Protein AF-A0A960Y752-F1 (afdb_monomer_lite)

Sequence (178 aa):
GNNVKHGDMEKALIDPSRELDVHMSRDGADFACQECHTTESHDIRGNAMFASPGGANHLECTSCHDADLHDRRVLNWHAGAVACQTCHIPLYARSAPTKMWWDWRTAGQDRTPGTDQYGMPDFDKKKGDFGWGKDVAPAYAWYDGRSGQYLLGDPVTPGQVNRLNWPQGDREDARAKI

Secondary structure (DSSP, 8-state):
-TTSS-TT--GGGGS--TTT-TTT-TTTT---HHHHS-EETTEE----TTT-TT-TT---GGGTS-TT--SSHHHHHHTTTS-HHHHH---B-SSS-EEEEEEGGGTT------B-TTS-BSEETTTEEEEEESSBPPPP--B-S-EEEPPTT----TTS---SEEE---TT-TT-B-

Structure (mmCIF, N/CA/C/O backbone):
data_AF-A0A960Y752-F1
#
_entry.id   AF-A0A960Y752-F1
#
loop_
_atom_site.group_PDB
_atom_site.id
_atom_site.type_symbol
_atom_site.label_atom_id
_atom_site.label_alt_id
_atom_site.label_comp_id
_atom_site.label_asym_id
_atom_site.label_entity_id
_atom_site.label_seq_id
_atom_site.pdbx_PDB_ins_code
_atom_site.Cartn_x
_atom_site.Cartn_y
_atom_site.Cartn_z
_atom_site.occupancy
_atom_site.B_iso_or_equiv
_atom_site.auth_seq_id
_atom_site.auth_comp_id
_atom_site.auth_asym_id
_atom_site.auth_atom_id
_atom_site.pdbx_PDB_model_num
ATOM 1 N N . GLY A 1 1 ? 1.073 1.431 15.761 1.00 63.25 1 GLY A N 1
ATOM 2 C CA . GLY A 1 1 ? 0.731 0.026 16.063 1.00 63.25 1 GLY A CA 1
ATOM 3 C C . GLY A 1 1 ? 1.021 -0.814 14.840 1.00 63.25 1 GLY A C 1
ATOM 4 O O . GLY A 1 1 ? 1.036 -0.241 13.757 1.00 63.25 1 GLY A O 1
ATOM 5 N N . ASN A 1 2 ? 1.272 -2.115 15.012 1.00 85.75 2 ASN A N 1
ATOM 6 C CA . ASN A 1 2 ? 1.478 -3.042 13.891 1.00 85.75 2 ASN A CA 1
ATOM 7 C C . ASN A 1 2 ? 0.301 -2.949 12.909 1.00 85.75 2 ASN A C 1
ATOM 9 O O . ASN A 1 2 ? -0.837 -3.002 13.364 1.00 85.75 2 ASN A O 1
ATOM 13 N N . ASN A 1 3 ? 0.579 -2.772 11.620 1.00 84.06 3 ASN A N 1
ATOM 14 C CA . ASN A 1 3 ? -0.415 -2.775 10.548 1.00 84.06 3 ASN A CA 1
ATOM 15 C C . ASN A 1 3 ? -1.569 -1.752 10.652 1.00 84.06 3 ASN A C 1
ATOM 17 O O . ASN A 1 3 ? -2.599 -1.896 10.007 1.00 84.06 3 ASN A O 1
ATOM 21 N N . VAL A 1 4 ? -1.431 -0.688 11.457 1.00 81.31 4 VAL A N 1
ATOM 22 C CA . VAL A 1 4 ? -2.523 0.286 11.695 1.00 81.31 4 VAL A CA 1
ATOM 23 C C . VAL A 1 4 ? -2.674 1.326 10.575 1.00 81.31 4 VAL A C 1
ATOM 25 O O . VAL A 1 4 ? -3.747 1.906 10.445 1.00 81.31 4 VAL A O 1
ATOM 28 N N . LYS A 1 5 ? -1.607 1.618 9.821 1.00 80.38 5 LYS A N 1
ATOM 29 C CA . LYS A 1 5 ? -1.574 2.719 8.835 1.00 80.38 5 LYS A CA 1
ATOM 30 C C . LYS A 1 5 ? -1.446 2.204 7.402 1.00 80.38 5 LYS A C 1
ATOM 32 O O . LYS A 1 5 ? -2.294 2.503 6.577 1.00 80.38 5 LYS A O 1
ATOM 37 N N . HIS A 1 6 ? -0.379 1.458 7.138 1.00 84.50 6 HIS A N 1
ATOM 38 C CA . HIS A 1 6 ? -0.151 0.742 5.888 1.00 84.50 6 HIS A CA 1
ATOM 39 C C . HIS A 1 6 ? -0.370 -0.732 6.188 1.00 84.50 6 HIS A C 1
ATOM 41 O O . HIS A 1 6 ? 0.314 -1.267 7.059 1.00 84.50 6 HIS A O 1
ATOM 47 N N . GLY A 1 7 ? -1.396 -1.324 5.574 1.00 87.25 7 GLY A N 1
ATOM 48 C CA . GLY A 1 7 ? -1.821 -2.695 5.856 1.00 87.25 7 GLY A CA 1
ATOM 49 C C . GLY A 1 7 ? -0.933 -3.762 5.197 1.00 87.25 7 GLY A C 1
ATOM 50 O O . GLY A 1 7 ? -1.086 -4.950 5.462 1.00 87.25 7 GLY A O 1
ATOM 51 N N . ASP A 1 8 ? -0.031 -3.336 4.323 1.00 86.31 8 ASP A N 1
ATOM 52 C CA . ASP A 1 8 ? 1.040 -4.098 3.687 1.00 86.31 8 ASP A CA 1
ATOM 53 C C . ASP A 1 8 ? 2.363 -4.031 4.472 1.00 86.31 8 ASP A C 1
ATOM 55 O O . ASP A 1 8 ? 3.271 -4.796 4.183 1.00 86.31 8 ASP A O 1
ATOM 59 N N . MET A 1 9 ? 2.465 -3.174 5.498 1.00 89.44 9 MET A N 1
ATOM 60 C CA . MET A 1 9 ? 3.665 -3.013 6.325 1.00 89.44 9 MET A CA 1
ATOM 61 C C . MET A 1 9 ? 3.426 -3.517 7.749 1.00 89.44 9 MET A C 1
ATOM 63 O O . MET A 1 9 ? 2.986 -2.793 8.653 1.00 89.44 9 MET A O 1
ATOM 67 N N . GLU A 1 10 ? 3.784 -4.778 7.960 1.00 88.81 10 GLU A N 1
ATOM 68 C CA . GLU A 1 10 ? 3.556 -5.511 9.200 1.00 88.81 10 GLU A CA 1
ATOM 69 C C . GLU A 1 10 ? 4.848 -6.055 9.811 1.00 88.81 10 GLU A C 1
ATOM 71 O O . GLU A 1 10 ? 5.842 -6.289 9.134 1.00 88.81 10 GLU A O 1
ATOM 76 N N . LYS A 1 11 ? 4.840 -6.291 11.128 1.00 92.88 11 LYS A N 1
ATOM 77 C CA . LYS A 1 11 ? 5.985 -6.862 11.860 1.00 92.88 11 LYS A CA 1
ATOM 78 C C . LYS A 1 11 ? 6.458 -8.202 11.293 1.00 92.88 11 LYS A C 1
ATOM 80 O O . LYS A 1 11 ? 7.618 -8.543 11.489 1.00 92.88 11 LYS A O 1
ATOM 85 N N . ALA A 1 12 ? 5.582 -8.951 10.623 1.00 93.94 12 ALA A N 1
ATOM 86 C CA . ALA A 1 12 ? 5.949 -10.204 9.974 1.00 93.94 12 ALA A CA 1
ATOM 87 C C . ALA A 1 12 ? 6.978 -10.013 8.844 1.00 93.94 12 ALA A C 1
ATOM 89 O O . ALA A 1 12 ? 7.703 -10.951 8.547 1.00 93.94 12 ALA A O 1
ATOM 90 N N . LEU A 1 13 ? 7.128 -8.802 8.293 1.00 93.88 13 LEU A N 1
ATOM 91 C CA . LEU A 1 13 ? 8.171 -8.481 7.312 1.00 93.88 13 LEU A CA 1
ATOM 92 C C . LEU A 1 13 ? 9.595 -8.441 7.894 1.00 93.88 13 LEU A C 1
ATOM 94 O O . LEU A 1 13 ? 10.544 -8.260 7.143 1.00 93.88 13 LEU A O 1
ATOM 98 N N . ILE A 1 14 ? 9.774 -8.598 9.213 1.00 94.19 14 ILE A N 1
ATOM 99 C CA . ILE A 1 14 ? 11.112 -8.743 9.817 1.00 94.19 14 ILE A CA 1
ATOM 100 C C . ILE A 1 14 ? 11.755 -10.082 9.418 1.00 94.19 14 ILE A C 1
ATOM 102 O O . ILE A 1 14 ? 12.971 -10.150 9.267 1.00 94.19 14 ILE A O 1
ATOM 106 N N . ASP A 1 15 ? 10.946 -11.133 9.284 1.00 95.25 15 ASP A N 1
ATOM 107 C CA . ASP A 1 15 ? 11.365 -12.469 8.845 1.00 95.25 15 ASP A CA 1
ATOM 108 C C . ASP A 1 15 ? 10.173 -13.144 8.137 1.00 95.25 15 ASP A C 1
ATOM 110 O O . ASP A 1 15 ? 9.485 -13.985 8.730 1.00 95.25 15 ASP A O 1
ATOM 114 N N . PRO A 1 16 ? 9.813 -12.683 6.922 1.00 96.44 16 PRO A N 1
ATOM 115 C CA . PRO A 1 16 ? 8.595 -13.123 6.264 1.00 96.44 16 PRO A CA 1
ATOM 116 C C . PRO A 1 16 ? 8.783 -14.501 5.632 1.00 96.44 16 PRO A C 1
AT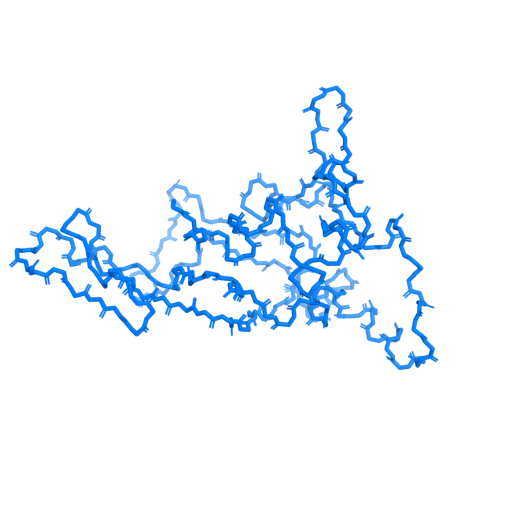OM 118 O O . PRO A 1 16 ? 9.843 -14.839 5.095 1.00 96.44 16 PRO A O 1
ATOM 121 N N . SER A 1 17 ? 7.708 -15.289 5.608 1.00 96.38 17 SER A N 1
ATOM 122 C CA . SER A 1 17 ? 7.653 -16.447 4.720 1.00 96.38 17 SER A CA 1
ATOM 123 C C . SER A 1 17 ? 7.641 -15.983 3.263 1.00 96.38 17 SER A C 1
ATOM 125 O O . SER A 1 17 ? 7.166 -14.890 2.943 1.00 96.38 17 SER A O 1
ATOM 127 N N . ARG A 1 18 ? 8.086 -16.849 2.351 1.00 96.25 18 ARG A N 1
ATOM 128 C CA . ARG A 1 18 ? 8.050 -16.559 0.912 1.00 96.25 18 ARG A CA 1
ATOM 129 C C . ARG A 1 18 ? 6.637 -16.290 0.386 1.00 96.25 18 ARG A C 1
ATOM 131 O O . ARG A 1 18 ? 6.470 -15.553 -0.578 1.00 96.25 18 ARG A O 1
ATOM 138 N N . GLU A 1 19 ? 5.617 -16.877 1.008 1.00 95.12 19 GLU A N 1
ATOM 139 C CA . GLU A 1 19 ? 4.216 -16.611 0.665 1.00 95.12 19 GLU A CA 1
ATOM 140 C C . GLU A 1 19 ? 3.804 -15.171 1.008 1.00 95.12 19 GLU A C 1
ATOM 142 O O . GLU A 1 19 ? 3.012 -14.563 0.279 1.00 95.12 19 GLU A O 1
ATOM 147 N N . LEU A 1 20 ? 4.348 -14.615 2.096 1.00 94.94 20 LEU A N 1
ATOM 148 C CA . LEU A 1 20 ? 4.059 -13.253 2.530 1.00 94.94 20 LEU A CA 1
ATOM 149 C C . LEU A 1 20 ? 4.825 -12.204 1.719 1.00 94.94 20 LEU A C 1
ATOM 151 O O . LEU A 1 20 ? 4.239 -11.194 1.336 1.00 94.94 20 LEU A O 1
ATOM 155 N N . ASP A 1 21 ? 6.100 -12.434 1.433 1.00 96.94 21 ASP A N 1
ATOM 156 C CA . ASP A 1 21 ? 6.858 -11.568 0.535 1.00 96.94 21 ASP A CA 1
ATOM 157 C C . ASP A 1 21 ? 7.982 -12.357 -0.144 1.00 96.94 21 ASP A C 1
ATOM 159 O O . ASP A 1 21 ? 8.878 -12.893 0.508 1.00 96.94 21 ASP A O 1
ATOM 163 N N . VAL A 1 22 ? 7.931 -12.448 -1.473 1.00 97.12 22 VAL A N 1
ATOM 164 C CA . VAL A 1 22 ? 8.911 -13.218 -2.254 1.00 97.12 22 VAL A CA 1
ATOM 165 C C . VAL A 1 22 ? 10.273 -12.530 -2.349 1.00 97.12 22 VAL A C 1
ATOM 167 O O . VAL A 1 22 ? 11.272 -13.206 -2.595 1.00 97.12 22 VAL A O 1
ATOM 170 N N . HIS A 1 23 ? 10.315 -11.210 -2.168 1.00 97.62 23 HIS A N 1
ATOM 171 C CA . HIS A 1 23 ? 11.531 -10.414 -2.258 1.00 97.62 23 HIS A CA 1
ATOM 172 C C . HIS A 1 23 ? 12.240 -10.379 -0.903 1.00 97.62 23 HIS A C 1
ATOM 174 O O . HIS A 1 23 ? 13.438 -10.618 -0.839 1.00 97.62 23 HIS A O 1
ATOM 180 N N . MET A 1 24 ? 11.505 -10.143 0.184 1.00 97.50 24 MET A N 1
ATOM 181 C CA . MET A 1 24 ?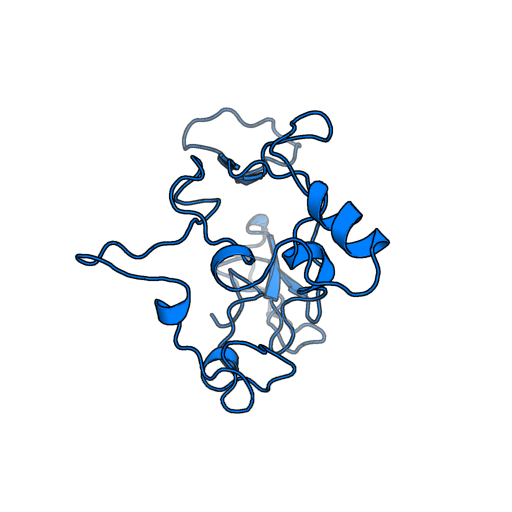 12.079 -9.974 1.524 1.00 97.50 24 MET A CA 1
ATOM 182 C C . MET A 1 24 ? 12.302 -11.285 2.288 1.00 97.50 24 MET A C 1
ATOM 184 O O . MET A 1 24 ? 12.982 -11.288 3.309 1.00 97.50 24 MET A O 1
ATOM 188 N N . SER A 1 25 ? 11.713 -12.402 1.855 1.00 97.38 25 SER A N 1
ATOM 189 C CA . SER A 1 25 ? 11.896 -13.680 2.550 1.00 97.38 25 SER A CA 1
ATOM 190 C C . SER A 1 25 ? 13.304 -14.243 2.363 1.00 97.38 25 SER A C 1
ATOM 192 O O . SER A 1 25 ? 13.815 -14.266 1.242 1.00 97.38 25 SER A O 1
ATOM 194 N N . ARG A 1 26 ? 13.867 -14.817 3.435 1.00 96.88 26 ARG A N 1
ATOM 195 C CA . ARG A 1 26 ? 15.129 -15.582 3.422 1.00 96.88 26 ARG A CA 1
ATOM 196 C C . ARG A 1 26 ? 15.114 -16.788 2.487 1.00 96.88 26 ARG A C 1
ATOM 198 O O . ARG A 1 26 ? 16.143 -17.149 1.929 1.00 96.88 26 ARG A O 1
ATOM 205 N N . ASP A 1 27 ? 13.942 -17.393 2.297 1.00 96.06 27 ASP A N 1
ATOM 206 C CA . ASP A 1 27 ? 13.736 -18.499 1.350 1.00 96.06 27 ASP A CA 1
ATOM 207 C C . ASP A 1 27 ? 13.466 -17.997 -0.089 1.00 96.06 27 ASP A C 1
ATOM 209 O O . ASP A 1 27 ? 13.181 -18.786 -0.998 1.00 96.06 27 ASP A O 1
ATOM 213 N N . GLY A 1 28 ? 13.479 -16.674 -0.287 1.00 94.25 28 GLY A N 1
ATOM 214 C CA . GLY A 1 28 ? 13.308 -15.963 -1.550 1.00 94.25 28 GLY A CA 1
ATOM 215 C C . GLY A 1 28 ? 14.580 -15.207 -1.934 1.00 94.25 28 GLY A C 1
ATOM 216 O O . GLY A 1 28 ? 15.637 -15.816 -2.082 1.00 94.25 28 GLY A O 1
ATOM 217 N N . ALA A 1 29 ? 14.467 -13.894 -2.146 1.00 95.31 29 ALA A N 1
ATOM 218 C CA . ALA A 1 29 ? 15.613 -13.052 -2.499 1.00 95.31 29 ALA A CA 1
ATOM 219 C C . ALA A 1 29 ? 16.369 -12.475 -1.282 1.00 95.31 29 ALA A C 1
ATOM 221 O O . ALA A 1 29 ? 17.446 -11.918 -1.469 1.00 95.31 29 ALA A O 1
ATOM 222 N N . ASP A 1 30 ? 15.831 -12.625 -0.062 1.00 97.06 30 ASP A N 1
ATOM 223 C CA . ASP A 1 30 ? 16.382 -12.097 1.200 1.00 97.06 30 ASP A CA 1
ATOM 224 C C . ASP A 1 30 ? 16.720 -10.596 1.143 1.00 97.06 30 ASP A C 1
ATOM 226 O O . ASP A 1 30 ? 17.730 -10.126 1.671 1.00 97.06 30 ASP A O 1
ATOM 230 N N . PHE A 1 31 ? 15.888 -9.820 0.442 1.00 97.06 31 PHE A N 1
ATOM 231 C CA . PHE A 1 31 ? 16.121 -8.394 0.263 1.00 97.06 31 PHE A CA 1
ATOM 232 C C . PHE A 1 31 ? 15.883 -7.619 1.553 1.00 97.06 31 PHE A C 1
ATOM 234 O O . PHE A 1 31 ? 14.810 -7.656 2.158 1.00 97.06 31 PHE A O 1
ATOM 241 N N . ALA A 1 32 ? 16.869 -6.797 1.898 1.00 95.62 32 ALA A N 1
ATOM 242 C CA . ALA A 1 32 ? 16.654 -5.665 2.778 1.00 95.62 32 ALA A CA 1
ATOM 243 C C . ALA A 1 32 ? 15.957 -4.520 2.018 1.00 95.62 32 ALA A C 1
ATOM 245 O O . ALA A 1 32 ? 16.016 -4.435 0.791 1.00 95.62 32 ALA A O 1
ATOM 246 N N . CYS A 1 33 ? 15.327 -3.591 2.743 1.00 94.75 33 CYS A N 1
ATOM 247 C CA . CYS A 1 33 ? 14.523 -2.519 2.144 1.00 94.75 33 CYS A CA 1
ATOM 248 C C . CYS A 1 33 ? 15.295 -1.710 1.084 1.00 94.75 33 CYS A C 1
ATOM 250 O O . CYS A 1 33 ? 14.732 -1.336 0.056 1.00 94.75 33 CYS A O 1
ATOM 252 N N . GLN A 1 34 ? 16.584 -1.446 1.329 1.00 95.12 34 GLN A N 1
ATOM 253 C CA . GLN A 1 34 ? 17.441 -0.638 0.459 1.00 95.12 34 GLN A CA 1
ATOM 254 C C . GLN A 1 34 ? 17.812 -1.301 -0.875 1.00 95.12 34 GLN A C 1
ATOM 256 O O . GLN A 1 34 ? 18.308 -0.602 -1.755 1.00 95.12 34 GLN A O 1
ATOM 261 N N . GLU A 1 35 ? 17.562 -2.605 -1.042 1.00 94.94 35 GLU A N 1
ATOM 262 C CA . GLU A 1 35 ? 17.758 -3.291 -2.328 1.00 94.94 35 GLU A CA 1
ATOM 263 C C . GLU A 1 35 ? 16.806 -2.727 -3.394 1.00 94.94 35 GLU A C 1
ATOM 265 O O . GLU A 1 35 ? 17.197 -2.515 -4.539 1.00 94.94 35 GLU A O 1
ATOM 270 N N . CYS A 1 36 ? 15.570 -2.388 -3.004 1.00 94.00 36 CYS A N 1
ATOM 271 C CA . CYS A 1 36 ? 14.648 -1.635 -3.857 1.00 94.00 36 CYS A CA 1
ATOM 272 C C . CYS A 1 36 ? 14.740 -0.125 -3.601 1.00 94.00 36 CYS A C 1
ATOM 274 O O . CYS A 1 36 ? 14.787 0.671 -4.538 1.00 94.00 36 CYS A O 1
ATOM 276 N N . HIS A 1 37 ? 14.797 0.289 -2.333 1.00 94.12 37 HIS A N 1
ATOM 277 C CA . HIS A 1 37 ? 14.915 1.691 -1.927 1.00 94.12 37 HIS A CA 1
ATOM 278 C C . HIS A 1 37 ? 16.373 2.168 -1.974 1.00 94.12 37 HIS A C 1
ATOM 280 O O . HIS A 1 37 ? 16.951 2.574 -0.959 1.00 94.12 37 HIS A O 1
ATOM 286 N N . THR A 1 38 ? 16.983 2.105 -3.162 1.00 93.06 38 THR A N 1
ATOM 287 C CA . THR A 1 38 ? 18.385 2.494 -3.360 1.00 93.06 38 THR A CA 1
ATOM 288 C C . THR A 1 38 ? 18.617 3.899 -2.817 1.00 93.06 38 THR A C 1
ATOM 290 O O . THR A 1 38 ? 17.816 4.800 -3.073 1.00 93.06 38 THR A O 1
ATOM 293 N N . THR A 1 39 ? 19.701 4.086 -2.074 1.00 93.12 39 THR A N 1
ATOM 294 C CA . THR A 1 39 ? 19.960 5.325 -1.337 1.00 93.12 39 THR A CA 1
ATOM 295 C C . THR A 1 39 ? 21.300 5.911 -1.751 1.00 93.12 39 THR A C 1
ATOM 297 O O . THR A 1 39 ? 22.321 5.230 -1.679 1.00 93.12 39 THR A O 1
ATOM 300 N N . GLU A 1 40 ? 21.312 7.186 -2.129 1.00 93.25 40 GLU A N 1
ATOM 301 C CA . GLU A 1 40 ? 22.533 7.934 -2.434 1.00 93.25 40 GLU A CA 1
ATOM 302 C C . GLU A 1 40 ? 22.564 9.199 -1.577 1.00 93.25 40 GLU A C 1
ATOM 304 O O . GLU A 1 40 ? 21.598 9.947 -1.538 1.00 93.25 40 GLU A O 1
ATOM 309 N N . SER A 1 41 ? 23.655 9.448 -0.848 1.00 95.06 41 SER A N 1
ATOM 310 C CA . SER A 1 41 ? 23.778 10.636 0.020 1.00 95.06 41 SER A CA 1
ATOM 311 C C . SER A 1 41 ? 22.619 10.821 1.021 1.00 95.06 41 SER A C 1
ATOM 313 O O . SER A 1 41 ? 22.229 11.946 1.318 1.00 95.06 41 SER A O 1
ATOM 315 N N . HIS A 1 42 ? 22.097 9.715 1.568 1.00 94.56 42 HIS A N 1
ATOM 316 C CA . HIS A 1 42 ? 20.897 9.658 2.427 1.00 94.56 42 HIS A CA 1
ATOM 317 C C . HIS A 1 42 ? 19.576 10.068 1.749 1.00 94.56 42 HIS A C 1
ATOM 319 O O . HIS A 1 42 ? 18.554 10.162 2.427 1.00 94.56 42 HIS A O 1
ATOM 325 N N . ASP A 1 43 ? 19.567 10.254 0.430 1.00 90.25 43 ASP A N 1
ATOM 326 C CA . ASP A 1 43 ? 18.349 10.396 -0.360 1.00 90.25 43 ASP A CA 1
ATOM 327 C C . ASP A 1 43 ? 17.821 9.002 -0.726 1.00 90.25 43 ASP A C 1
ATOM 329 O O . ASP A 1 43 ? 18.360 8.314 -1.600 1.00 90.25 43 ASP A O 1
ATOM 333 N N . ILE A 1 44 ? 16.828 8.536 0.035 1.00 92.38 44 ILE A N 1
ATOM 334 C CA . ILE A 1 44 ? 16.225 7.207 -0.109 1.00 92.38 44 ILE A CA 1
ATOM 335 C C . ILE A 1 44 ? 15.178 7.274 -1.220 1.00 92.38 44 ILE A C 1
ATOM 337 O O . ILE A 1 44 ? 14.173 7.975 -1.083 1.00 92.38 44 ILE A O 1
ATOM 341 N N . ARG A 1 45 ? 15.367 6.509 -2.302 1.00 91.00 45 ARG A N 1
ATOM 342 C CA . ARG A 1 45 ? 14.378 6.453 -3.387 1.00 91.00 45 ARG A CA 1
ATOM 343 C C . ARG A 1 45 ? 13.050 5.864 -2.927 1.00 91.00 45 ARG A C 1
ATOM 345 O O . ARG A 1 45 ? 12.997 5.003 -2.051 1.00 91.00 45 ARG A O 1
ATOM 352 N N . GLY A 1 46 ? 11.977 6.268 -3.595 1.00 88.62 46 GLY A N 1
ATOM 353 C CA . GLY A 1 46 ? 10.628 5.782 -3.352 1.00 88.62 46 GLY A CA 1
ATOM 354 C C . GLY A 1 46 ? 9.634 6.918 -3.183 1.00 88.62 46 GLY A C 1
ATOM 355 O O . GLY A 1 46 ? 9.941 7.970 -2.627 1.00 88.62 46 GLY A O 1
ATOM 356 N N . ASN A 1 47 ? 8.409 6.668 -3.641 1.00 85.94 47 ASN A N 1
ATOM 357 C CA . ASN A 1 47 ? 7.341 7.655 -3.625 1.00 85.94 47 ASN A CA 1
ATOM 358 C C . ASN A 1 47 ? 6.185 7.233 -2.756 1.00 85.94 47 ASN A C 1
ATOM 360 O O . ASN A 1 47 ? 5.570 6.194 -2.979 1.00 85.94 47 ASN A O 1
ATOM 364 N N . ALA A 1 48 ? 5.834 8.110 -1.823 1.00 84.44 48 ALA A N 1
ATOM 365 C CA . ALA A 1 48 ? 4.596 8.008 -1.082 1.00 84.44 48 ALA A CA 1
ATOM 366 C C . ALA A 1 48 ? 3.557 8.947 -1.696 1.00 84.44 48 ALA A C 1
ATOM 368 O O . ALA A 1 48 ? 3.799 10.149 -1.792 1.00 84.44 48 ALA A O 1
ATOM 369 N N . MET A 1 49 ? 2.365 8.426 -1.998 1.00 84.62 49 MET A N 1
ATOM 370 C CA . MET A 1 49 ? 1.243 9.229 -2.507 1.00 84.62 49 MET A CA 1
ATOM 371 C C . MET A 1 49 ? 0.909 10.428 -1.611 1.00 84.62 49 MET A C 1
ATOM 373 O O . MET A 1 49 ? 0.414 11.432 -2.094 1.00 84.62 49 MET A O 1
ATOM 377 N N . PHE A 1 50 ? 1.146 10.343 -0.303 1.00 82.00 50 PHE A N 1
ATOM 378 C CA . PHE A 1 50 ? 0.874 11.461 0.603 1.00 82.00 50 PHE A CA 1
ATOM 379 C C . PHE A 1 50 ? 2.024 12.472 0.695 1.00 82.00 50 PHE A C 1
ATOM 381 O O . PHE A 1 50 ? 1.779 13.665 0.807 1.00 82.00 50 PHE A O 1
ATOM 388 N N . ALA A 1 51 ? 3.274 12.003 0.713 1.00 79.56 51 ALA A N 1
ATOM 389 C CA . ALA A 1 51 ? 4.425 12.864 1.002 1.00 79.56 51 ALA A CA 1
ATOM 390 C C . ALA A 1 51 ? 5.069 13.450 -0.263 1.00 79.56 51 ALA A C 1
ATOM 392 O O . ALA A 1 51 ? 5.637 14.536 -0.208 1.00 79.56 51 ALA A O 1
ATOM 393 N N . SER A 1 52 ? 4.947 12.748 -1.393 1.00 81.19 52 SER A N 1
ATOM 394 C CA . SER A 1 52 ? 5.584 13.087 -2.668 1.00 81.19 52 SER A CA 1
ATOM 395 C C . SER A 1 52 ? 4.550 13.070 -3.805 1.00 81.19 52 SER A C 1
ATOM 397 O O . SER A 1 52 ? 4.656 12.252 -4.722 1.00 81.19 52 SER A O 1
ATOM 399 N N . PRO A 1 53 ? 3.536 13.960 -3.783 1.00 82.06 53 PRO A N 1
ATOM 400 C CA . PRO A 1 53 ? 2.393 13.895 -4.699 1.00 82.06 53 PRO A CA 1
ATOM 401 C C . PRO A 1 53 ? 2.746 14.132 -6.176 1.00 82.06 53 PRO A C 1
ATOM 403 O O . PRO A 1 53 ? 1.923 13.890 -7.054 1.00 82.06 53 PRO A O 1
ATOM 406 N N . GLY A 1 54 ? 3.962 14.610 -6.460 1.00 82.12 54 GLY A N 1
ATOM 407 C CA . GLY A 1 54 ? 4.457 14.872 -7.812 1.00 82.12 54 GLY A CA 1
ATOM 408 C C . GLY A 1 54 ? 5.028 13.657 -8.554 1.00 82.12 54 GLY A C 1
ATOM 409 O O . GLY A 1 54 ? 5.337 13.793 -9.734 1.00 82.12 54 GLY A O 1
ATOM 410 N N . GLY A 1 55 ? 5.190 12.499 -7.903 1.00 77.12 55 GLY A N 1
ATOM 411 C CA . GLY A 1 55 ? 5.542 11.245 -8.587 1.00 77.12 55 GLY A CA 1
ATOM 412 C C . GLY A 1 55 ? 6.992 11.089 -9.072 1.00 77.12 55 GLY A C 1
ATOM 413 O O . GLY A 1 55 ? 7.290 10.137 -9.788 1.00 77.12 55 GLY A O 1
ATOM 414 N N . ALA A 1 56 ? 7.924 11.965 -8.685 1.00 77.25 56 ALA A N 1
ATOM 415 C CA . ALA A 1 56 ? 9.346 11.858 -9.057 1.00 77.25 56 ALA A CA 1
ATOM 416 C C . ALA A 1 56 ? 10.083 10.808 -8.209 1.00 77.25 56 ALA A C 1
ATOM 418 O O . ALA A 1 56 ? 9.844 10.796 -7.020 1.00 77.25 56 ALA A O 1
ATOM 419 N N . ASN A 1 57 ? 10.985 9.980 -8.753 1.00 79.69 57 ASN A N 1
ATOM 420 C CA . ASN A 1 57 ? 11.706 8.899 -8.031 1.00 79.69 57 ASN A CA 1
ATOM 421 C C . ASN A 1 57 ? 10.848 7.677 -7.625 1.00 79.69 57 ASN A C 1
ATOM 423 O O . ASN A 1 57 ? 11.070 7.072 -6.571 1.00 79.69 57 ASN A O 1
ATOM 427 N N . HIS A 1 58 ? 9.869 7.302 -8.456 1.00 81.69 58 HIS A N 1
ATOM 428 C CA . HIS A 1 58 ? 9.048 6.111 -8.219 1.00 81.69 58 HIS A CA 1
ATOM 429 C C . HIS A 1 58 ? 9.858 4.822 -8.417 1.00 81.69 58 HIS A C 1
ATOM 431 O O . HIS A 1 58 ? 10.787 4.780 -9.224 1.00 81.69 58 HIS A O 1
ATOM 437 N N . LEU A 1 59 ? 9.501 3.778 -7.667 1.00 89.38 59 LEU A N 1
ATOM 438 C CA . LEU A 1 59 ? 10.069 2.447 -7.844 1.00 89.38 59 LEU A CA 1
ATOM 439 C C . LEU A 1 59 ? 9.202 1.671 -8.825 1.00 89.38 59 LEU A C 1
ATOM 441 O O . LEU A 1 59 ? 7.997 1.559 -8.629 1.00 89.38 59 LEU A O 1
ATOM 445 N N . GLU A 1 60 ? 9.838 1.105 -9.842 1.00 89.62 60 GLU A N 1
ATOM 446 C CA . GLU A 1 60 ? 9.167 0.341 -10.889 1.00 89.62 60 GLU A CA 1
ATOM 447 C C . GLU A 1 60 ? 9.630 -1.111 -10.842 1.00 89.62 60 GLU A C 1
ATOM 449 O O . GLU A 1 60 ? 10.835 -1.376 -10.781 1.00 89.62 60 GLU A O 1
ATOM 454 N N . CYS A 1 61 ? 8.694 -2.057 -10.956 1.00 94.62 61 CYS A N 1
ATOM 455 C CA . CYS A 1 61 ? 9.000 -3.490 -11.051 1.00 94.62 61 CYS A CA 1
ATOM 456 C C . CYS A 1 61 ? 9.947 -3.787 -12.224 1.00 94.62 61 CYS A C 1
ATOM 458 O O . CYS A 1 61 ? 10.802 -4.670 -12.145 1.00 94.62 61 CYS A O 1
ATOM 460 N N . THR A 1 62 ? 9.842 -2.991 -13.292 1.00 94.19 62 THR A N 1
ATOM 461 C CA . THR A 1 62 ? 10.668 -3.110 -14.495 1.00 94.19 62 THR A CA 1
ATOM 462 C C . THR A 1 62 ? 12.123 -2.684 -14.298 1.00 94.19 62 THR A C 1
ATOM 464 O O . THR A 1 62 ? 12.914 -2.745 -15.231 1.00 94.19 62 THR A O 1
ATOM 467 N N . SER A 1 63 ? 12.498 -2.241 -13.093 1.00 92.81 63 SER A N 1
ATOM 468 C CA . SER A 1 63 ? 13.903 -1.991 -12.747 1.00 92.81 63 SER A CA 1
ATOM 469 C C . SER A 1 63 ? 14.699 -3.292 -12.594 1.00 92.81 63 SER A C 1
ATOM 471 O O . SER A 1 63 ? 15.910 -3.285 -12.791 1.00 92.81 63 SER A O 1
ATOM 473 N N . CYS A 1 64 ? 14.021 -4.399 -12.263 1.00 95.06 64 CYS A N 1
ATOM 474 C CA . CYS A 1 64 ? 14.629 -5.727 -12.103 1.00 95.06 64 CYS A CA 1
ATOM 475 C C . CYS A 1 64 ? 14.000 -6.796 -13.010 1.00 95.06 64 CYS A C 1
ATOM 477 O O . CYS A 1 64 ? 14.619 -7.829 -13.253 1.00 95.06 64 CYS A O 1
ATOM 479 N N . HIS A 1 65 ? 12.774 -6.574 -13.487 1.00 96.44 65 HIS A N 1
ATOM 480 C CA . HIS A 1 65 ? 12.039 -7.511 -14.333 1.00 96.44 65 HIS A CA 1
ATOM 481 C C . HIS A 1 65 ? 11.858 -6.963 -15.749 1.00 96.44 65 HIS A C 1
ATOM 483 O O . HIS A 1 65 ? 11.687 -5.762 -15.941 1.00 96.44 65 HIS A O 1
ATOM 489 N N . ASP A 1 66 ? 11.816 -7.842 -16.746 1.00 95.44 66 ASP A N 1
ATOM 490 C CA . ASP A 1 66 ? 11.424 -7.433 -18.092 1.00 95.44 66 ASP A CA 1
ATOM 491 C C . ASP A 1 66 ? 9.952 -7.005 -18.127 1.00 95.44 66 ASP A C 1
ATOM 493 O O . ASP A 1 66 ? 9.102 -7.589 -17.456 1.00 95.44 66 ASP A O 1
ATOM 497 N N . ALA A 1 67 ? 9.627 -6.003 -18.947 1.00 92.38 67 ALA A N 1
ATOM 498 C CA . ALA A 1 67 ? 8.240 -5.565 -19.126 1.00 92.38 67 ALA A CA 1
ATOM 499 C C . ALA A 1 67 ? 7.354 -6.664 -19.752 1.00 92.38 67 ALA A C 1
ATOM 501 O O . ALA A 1 67 ? 6.173 -6.768 -19.423 1.00 92.38 67 ALA A O 1
ATOM 502 N N . ASP A 1 68 ? 7.945 -7.515 -20.597 1.00 94.81 68 ASP A N 1
ATOM 503 C CA . ASP A 1 68 ? 7.287 -8.630 -21.285 1.00 94.81 68 ASP A CA 1
ATOM 504 C C . ASP A 1 68 ? 7.717 -9.992 -20.703 1.00 94.81 68 ASP A C 1
ATOM 506 O O . ASP A 1 68 ? 8.164 -10.882 -21.425 1.00 94.81 68 ASP A O 1
ATOM 510 N N . LEU A 1 69 ? 7.604 -10.165 -19.382 1.00 94.81 69 LEU A N 1
ATOM 511 C CA . LEU A 1 69 ? 8.102 -11.367 -18.695 1.00 94.81 69 LEU A CA 1
ATOM 512 C C . LEU A 1 69 ? 7.169 -12.593 -18.743 1.00 94.81 69 LEU A C 1
ATOM 514 O O . LEU A 1 69 ? 7.578 -13.688 -18.362 1.00 94.81 69 LEU A O 1
ATOM 518 N N . HIS A 1 70 ? 5.901 -12.435 -19.137 1.00 97.38 70 HIS A N 1
ATOM 519 C CA . HIS A 1 70 ? 4.930 -13.528 -19.066 1.00 97.38 70 HIS A CA 1
ATOM 520 C C . HIS A 1 70 ? 4.916 -14.355 -20.355 1.00 97.38 70 HIS A C 1
ATOM 522 O O . HIS A 1 70 ? 4.734 -13.810 -21.444 1.00 97.38 70 HIS A O 1
ATOM 528 N N . ASP A 1 71 ? 4.934 -15.687 -20.231 1.00 97.44 71 ASP A N 1
ATOM 529 C CA . ASP A 1 71 ? 4.771 -16.610 -21.371 1.00 97.44 71 ASP A CA 1
ATOM 530 C C . ASP A 1 71 ? 3.461 -16.367 -22.137 1.00 97.44 71 ASP A C 1
ATOM 532 O O . ASP A 1 71 ? 3.360 -16.503 -23.360 1.00 97.44 71 ASP A O 1
ATOM 536 N N . ARG A 1 72 ? 2.406 -16.003 -21.401 1.00 97.50 72 ARG A N 1
ATOM 537 C CA . ARG A 1 72 ? 1.105 -15.680 -21.979 1.00 97.50 72 ARG A CA 1
ATOM 538 C C . ARG A 1 72 ? 1.107 -14.232 -22.437 1.00 97.50 72 ARG A C 1
ATOM 540 O O . ARG A 1 72 ? 0.853 -13.332 -21.643 1.00 97.50 72 ARG A O 1
ATOM 547 N N . ARG A 1 73 ? 1.241 -14.031 -23.749 1.00 96.44 73 ARG A N 1
ATOM 548 C CA . ARG A 1 73 ? 1.210 -12.709 -24.401 1.00 96.44 73 ARG A CA 1
ATOM 549 C C . ARG A 1 73 ? 0.081 -11.788 -23.920 1.00 96.44 73 ARG A C 1
ATOM 551 O O . ARG A 1 73 ? 0.289 -10.589 -23.796 1.00 96.44 73 ARG A O 1
ATOM 558 N N . VAL A 1 74 ? -1.107 -12.331 -23.642 1.00 97.38 74 VAL A N 1
ATOM 559 C CA . VAL A 1 74 ? -2.241 -11.534 -23.145 1.00 97.38 74 VAL A CA 1
ATOM 560 C C . VAL A 1 74 ? -1.927 -10.822 -21.824 1.00 97.38 74 VAL A C 1
ATOM 562 O O . VAL A 1 74 ? -2.396 -9.709 -21.631 1.00 97.38 74 VAL A O 1
ATOM 565 N N . LEU A 1 75 ? -1.114 -11.403 -20.937 1.00 97.31 75 LEU A N 1
ATOM 566 C CA . LEU A 1 75 ? -0.725 -10.772 -19.672 1.00 97.31 75 LEU A CA 1
ATOM 567 C C . LEU A 1 75 ? 0.243 -9.607 -19.902 1.00 97.31 75 LEU A C 1
ATOM 569 O O . LEU A 1 75 ? 0.058 -8.544 -19.320 1.00 97.31 75 LEU A O 1
ATOM 573 N N . ASN A 1 76 ? 1.185 -9.754 -20.836 1.00 96.75 76 ASN A N 1
ATOM 574 C CA . ASN A 1 76 ? 2.060 -8.650 -21.247 1.00 96.75 76 ASN A CA 1
ATOM 575 C C . ASN A 1 76 ? 1.250 -7.482 -21.834 1.00 96.75 76 ASN A C 1
ATOM 577 O O . ASN A 1 76 ? 1.525 -6.323 -21.553 1.00 96.75 76 ASN A O 1
ATOM 581 N N . TRP A 1 77 ? 0.170 -7.772 -22.570 1.00 96.19 77 TRP A N 1
ATOM 582 C CA . TRP A 1 77 ? -0.733 -6.727 -23.067 1.00 96.19 77 TRP A CA 1
ATOM 583 C C . TRP A 1 77 ? -1.457 -5.998 -21.929 1.00 96.19 77 TRP A C 1
ATOM 585 O O . TRP A 1 77 ? -1.630 -4.783 -21.999 1.00 96.19 77 TRP A O 1
ATOM 595 N N . HIS A 1 78 ? -1.852 -6.712 -20.868 1.00 96.81 78 HIS A N 1
ATOM 596 C CA . HIS A 1 78 ? -2.454 -6.085 -19.688 1.00 96.81 78 HIS A CA 1
ATOM 597 C C . HIS A 1 78 ? -1.470 -5.164 -18.970 1.00 96.81 78 HIS A C 1
ATOM 599 O O . HIS A 1 78 ? -1.888 -4.100 -18.526 1.00 96.81 78 HIS A O 1
ATOM 605 N N . ALA A 1 79 ? -0.178 -5.506 -18.919 1.00 94.44 79 ALA A N 1
ATOM 606 C CA . ALA A 1 79 ? 0.846 -4.676 -18.278 1.00 94.44 79 ALA A CA 1
ATOM 607 C C . ALA A 1 79 ? 0.962 -3.261 -18.888 1.00 94.44 79 ALA A C 1
ATOM 609 O O . ALA A 1 79 ? 1.511 -2.354 -18.257 1.00 94.44 79 ALA A O 1
ATOM 610 N N . GLY A 1 80 ? 0.404 -3.036 -20.086 1.00 93.00 80 GLY A N 1
ATOM 611 C CA . GLY A 1 80 ? 0.259 -1.706 -20.679 1.00 93.00 80 GLY A CA 1
ATOM 612 C C . GLY A 1 80 ? -0.729 -0.784 -19.947 1.00 93.00 80 GLY A C 1
ATOM 613 O O . GLY A 1 80 ? -0.527 0.423 -19.964 1.00 93.00 80 GLY A O 1
ATOM 614 N N . ALA A 1 81 ? -1.750 -1.330 -19.277 1.00 94.94 81 ALA A N 1
ATOM 615 C CA . ALA A 1 81 ? -2.830 -0.566 -18.629 1.00 94.94 81 ALA A CA 1
ATOM 616 C C . ALA A 1 81 ? -3.107 -0.968 -17.165 1.00 94.94 81 ALA A C 1
ATOM 618 O O . ALA A 1 81 ? -3.827 -0.271 -16.455 1.00 94.94 81 ALA A O 1
ATOM 619 N N . VAL A 1 82 ? -2.552 -2.089 -16.709 1.00 96.75 82 VAL A N 1
ATOM 620 C CA . VAL A 1 82 ? -2.702 -2.630 -15.355 1.00 96.75 82 VAL A CA 1
ATOM 621 C C . VAL A 1 82 ? -1.321 -2.702 -14.717 1.00 96.75 82 VAL A C 1
ATOM 623 O O . VAL A 1 82 ? -0.384 -3.232 -15.316 1.00 96.75 82 VAL A O 1
ATOM 626 N N . ALA A 1 83 ? -1.182 -2.142 -13.520 1.00 96.62 83 ALA A N 1
ATOM 627 C CA . ALA A 1 83 ? 0.060 -2.166 -12.768 1.00 96.62 83 ALA A CA 1
ATOM 628 C C . ALA A 1 83 ? 0.388 -3.594 -12.304 1.00 96.62 83 ALA A C 1
ATOM 630 O O . ALA A 1 83 ? -0.503 -4.391 -12.003 1.00 96.62 83 ALA A O 1
ATOM 631 N N . CYS A 1 84 ? 1.676 -3.925 -12.193 1.00 97.06 84 CYS A N 1
ATOM 632 C CA . CYS A 1 84 ? 2.109 -5.253 -11.745 1.00 97.06 84 CYS A CA 1
ATOM 633 C C . CYS A 1 84 ? 1.523 -5.581 -10.360 1.00 97.06 84 CYS A C 1
ATOM 635 O O . CYS A 1 84 ? 1.055 -6.693 -10.115 1.00 97.06 84 CYS A O 1
ATOM 637 N N . GLN A 1 85 ? 1.487 -4.579 -9.479 1.00 96.81 85 GLN A N 1
ATOM 638 C CA . GLN A 1 85 ? 0.968 -4.645 -8.117 1.00 96.81 85 GLN A CA 1
ATOM 639 C C . GLN A 1 85 ? -0.490 -5.120 -8.079 1.00 96.81 85 GLN A C 1
ATOM 641 O O . GLN A 1 85 ? -0.843 -5.916 -7.214 1.00 96.81 85 GLN A O 1
ATOM 646 N N . THR A 1 86 ? -1.315 -4.709 -9.047 1.00 97.31 86 THR A N 1
ATOM 647 C CA . THR A 1 86 ? -2.734 -5.085 -9.130 1.00 97.31 86 THR A CA 1
ATOM 648 C C . THR A 1 86 ? -2.926 -6.599 -9.241 1.00 97.31 86 THR A C 1
ATOM 650 O O . THR A 1 86 ? -3.846 -7.150 -8.634 1.00 97.31 86 THR A O 1
ATOM 653 N N . CYS A 1 87 ? -2.041 -7.291 -9.967 1.00 97.19 87 CYS A N 1
ATOM 654 C CA . CYS A 1 87 ? -2.081 -8.748 -10.113 1.00 97.19 87 CYS A CA 1
ATOM 655 C C . CYS A 1 87 ? -1.229 -9.485 -9.068 1.00 97.19 87 CYS A C 1
ATOM 657 O O . CYS A 1 87 ? -1.594 -10.584 -8.653 1.00 97.19 87 CYS A O 1
ATOM 659 N N . HIS A 1 88 ? -0.099 -8.905 -8.656 1.00 97.19 88 HIS A N 1
ATOM 660 C CA . HIS A 1 88 ? 0.890 -9.573 -7.803 1.00 97.19 88 HIS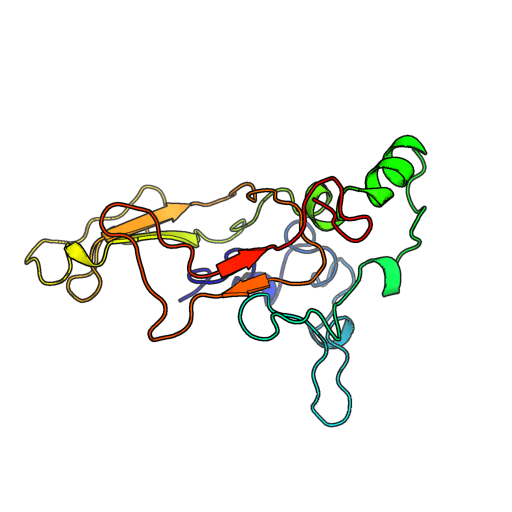 A CA 1
ATOM 661 C C . HIS A 1 88 ? 0.727 -9.300 -6.301 1.00 97.19 88 HIS A C 1
ATOM 663 O O . HIS A 1 88 ? 1.337 -10.003 -5.499 1.00 97.19 88 HIS A O 1
ATOM 669 N N . ILE A 1 89 ? -0.127 -8.352 -5.905 1.00 97.06 89 ILE A N 1
ATOM 670 C CA . ILE A 1 89 ? -0.469 -8.060 -4.505 1.00 97.06 89 ILE A CA 1
ATOM 671 C C . ILE A 1 89 ? -1.997 -8.160 -4.346 1.00 97.06 89 ILE A C 1
ATOM 673 O O . ILE A 1 89 ? -2.684 -7.154 -4.169 1.00 97.06 89 ILE A O 1
ATOM 677 N N . PRO A 1 90 ? -2.572 -9.374 -4.450 1.00 97.06 90 PRO A N 1
ATOM 678 C CA . PRO A 1 90 ? -4.024 -9.545 -4.472 1.00 97.06 90 PRO A CA 1
ATOM 679 C C . PRO A 1 90 ? -4.679 -9.240 -3.123 1.00 97.06 90 PRO A C 1
ATOM 681 O O . PRO A 1 90 ? -5.860 -8.906 -3.082 1.00 97.06 90 PRO A O 1
ATOM 684 N N . LEU A 1 91 ? -3.930 -9.382 -2.025 1.00 97.19 91 LEU A N 1
ATOM 685 C CA . LEU A 1 91 ? -4.396 -9.159 -0.663 1.00 97.19 91 LEU A CA 1
ATOM 686 C C . LEU A 1 91 ? -3.297 -8.481 0.155 1.00 97.19 91 LEU A C 1
ATOM 688 O O . LEU A 1 91 ? -2.125 -8.848 0.057 1.00 97.19 91 LEU A O 1
ATOM 692 N N . TYR A 1 92 ? -3.700 -7.561 1.021 1.00 96.38 92 TYR A N 1
ATOM 693 C CA . TYR A 1 92 ? -2.858 -6.997 2.071 1.00 96.38 92 TYR A CA 1
ATOM 694 C C . TYR A 1 92 ? -3.420 -7.360 3.452 1.00 96.38 92 TYR A C 1
ATOM 696 O O . TYR A 1 92 ? -4.466 -8.004 3.565 1.00 96.38 92 TYR A O 1
ATOM 704 N N . ALA A 1 93 ? -2.713 -6.982 4.518 1.00 96.12 93 ALA A N 1
ATOM 705 C CA . ALA A 1 93 ? -3.053 -7.342 5.895 1.00 96.12 93 ALA A CA 1
ATOM 706 C C . ALA A 1 93 ? -3.154 -8.858 6.096 1.00 96.12 93 ALA A C 1
ATOM 708 O O . ALA A 1 93 ? -4.111 -9.368 6.684 1.00 96.12 93 ALA A O 1
ATOM 709 N N . ARG A 1 94 ? -2.165 -9.578 5.550 1.00 95.25 94 ARG A N 1
ATOM 710 C CA . ARG A 1 94 ? -2.162 -11.040 5.506 1.00 95.25 94 ARG A CA 1
ATOM 711 C C . ARG A 1 94 ? -1.709 -11.666 6.819 1.00 95.25 94 ARG A C 1
ATOM 713 O O . ARG A 1 94 ? -2.323 -12.638 7.256 1.00 95.25 94 ARG A O 1
ATOM 720 N N . SER A 1 95 ? -0.708 -11.102 7.503 1.00 94.12 95 SER A N 1
ATOM 721 C CA . SER A 1 95 ? -0.302 -11.610 8.823 1.00 94.12 95 SER A CA 1
ATOM 722 C C . SER A 1 95 ? -1.101 -10.994 9.975 1.00 94.12 95 SER A C 1
ATOM 724 O O . SER A 1 95 ? -1.385 -11.680 10.956 1.00 94.12 95 SER A O 1
ATOM 726 N N . ALA A 1 96 ? -1.485 -9.717 9.872 1.00 94.50 96 ALA A N 1
ATOM 727 C CA . ALA A 1 96 ? -2.145 -8.985 10.952 1.00 94.50 96 ALA A CA 1
ATOM 728 C C . ALA A 1 96 ? -3.318 -8.126 10.449 1.00 94.50 96 ALA A C 1
ATOM 730 O O . ALA A 1 96 ? -3.212 -7.539 9.375 1.00 94.50 96 ALA A O 1
ATOM 731 N N . PRO A 1 97 ? -4.404 -7.959 11.228 1.00 95.50 97 PRO A N 1
ATOM 732 C CA . PRO A 1 97 ? -5.494 -7.062 10.855 1.00 95.50 97 PRO A CA 1
ATOM 733 C C . PRO A 1 97 ? -5.040 -5.603 10.747 1.00 95.50 97 PRO A C 1
ATOM 735 O O . PRO A 1 97 ? -4.234 -5.121 11.547 1.00 95.50 97 PRO A O 1
ATOM 738 N N . THR A 1 98 ? -5.614 -4.879 9.794 1.00 96.38 98 THR A N 1
ATOM 739 C CA . THR A 1 98 ? -5.407 -3.446 9.577 1.00 96.38 98 THR A CA 1
ATOM 740 C C . THR A 1 98 ? -6.673 -2.654 9.866 1.00 96.38 98 THR A C 1
ATOM 742 O O . THR A 1 98 ? -7.781 -3.183 9.783 1.00 96.38 98 THR A O 1
ATOM 745 N N . LYS A 1 99 ? -6.525 -1.381 10.237 1.00 95.81 99 LYS A N 1
ATOM 746 C CA . LYS A 1 99 ? -7.671 -0.523 10.537 1.00 95.81 99 LYS A CA 1
ATOM 747 C C . LYS A 1 99 ? -8.279 -0.012 9.233 1.00 95.81 99 LYS A C 1
ATOM 749 O O . LYS A 1 99 ? -7.629 0.715 8.493 1.00 95.81 99 LYS A O 1
ATOM 754 N N . MET A 1 100 ? -9.539 -0.353 8.999 1.00 95.69 100 MET A N 1
ATOM 755 C CA . MET A 1 100 ? -10.281 -0.005 7.786 1.00 95.69 100 MET A CA 1
ATOM 756 C C . MET A 1 100 ? -11.041 1.310 7.925 1.00 95.69 100 MET A C 1
ATOM 758 O O . MET A 1 100 ? -11.193 2.047 6.955 1.00 95.69 100 MET A O 1
ATOM 762 N N . TRP A 1 101 ? -11.504 1.626 9.134 1.00 95.62 101 TRP A N 1
ATOM 763 C CA . TRP A 1 101 ? -12.143 2.904 9.423 1.00 95.62 101 TRP A CA 1
ATOM 764 C C . TRP A 1 101 ? -11.906 3.334 10.869 1.00 95.62 101 TRP A C 1
ATOM 766 O O . TRP A 1 101 ? -11.603 2.528 11.752 1.00 95.62 101 TRP A O 1
ATOM 776 N N . TRP A 1 102 ? -12.014 4.642 11.088 1.00 97.06 102 TRP A N 1
ATOM 777 C CA . TRP A 1 102 ? -11.832 5.283 12.382 1.00 97.06 102 TRP A CA 1
ATOM 778 C C . TRP A 1 102 ? -12.858 6.405 12.528 1.00 97.06 102 TRP A C 1
ATOM 780 O O . TRP A 1 102 ? -12.786 7.408 11.817 1.00 97.06 102 TRP A O 1
ATOM 790 N N . ASP A 1 103 ? -13.787 6.251 13.470 1.00 97.06 103 ASP A N 1
ATOM 791 C CA . ASP A 1 103 ? -14.786 7.269 13.784 1.00 97.06 103 ASP A CA 1
ATOM 792 C C . ASP A 1 103 ? -14.457 7.999 15.090 1.00 97.06 103 ASP A C 1
ATOM 794 O O . ASP A 1 103 ? -14.687 7.502 16.190 1.00 97.06 103 ASP A O 1
ATOM 798 N N . TRP A 1 104 ? -13.937 9.217 14.960 1.00 96.81 104 TRP A N 1
ATOM 799 C CA . TRP A 1 104 ? -13.608 10.076 16.097 1.00 96.81 104 TRP A CA 1
ATOM 800 C C . TRP A 1 104 ? -14.830 10.675 16.805 1.00 96.81 104 TRP A C 1
ATOM 802 O O . TRP A 1 104 ? -14.683 11.184 17.916 1.00 96.81 104 TRP A O 1
ATOM 812 N N . ARG A 1 105 ? -16.033 10.631 16.212 1.00 96.31 105 ARG A N 1
ATOM 813 C CA . ARG A 1 105 ? -17.240 11.273 16.777 1.00 96.31 105 ARG A CA 1
ATOM 814 C C . ARG A 1 105 ? -17.683 10.650 18.099 1.00 96.31 105 ARG A C 1
ATOM 816 O O . ARG A 1 105 ? -18.392 11.292 18.868 1.00 96.31 105 ARG A O 1
ATOM 823 N N . THR A 1 106 ? -17.282 9.410 18.359 1.00 97.44 106 THR A N 1
ATOM 824 C CA . THR A 1 106 ? -17.639 8.655 19.566 1.00 97.44 106 THR A CA 1
ATOM 825 C C . THR A 1 106 ? -16.571 8.719 20.656 1.00 97.44 106 THR A C 1
ATOM 827 O O . THR A 1 106 ? -16.761 8.172 21.744 1.00 97.44 106 THR A O 1
ATOM 830 N N . ALA A 1 107 ? -15.451 9.405 20.404 1.00 97.56 107 ALA A N 1
ATOM 831 C CA . ALA A 1 107 ? -14.433 9.638 21.418 1.00 97.56 107 ALA A CA 1
ATOM 832 C C . ALA A 1 107 ? -15.027 10.371 22.638 1.00 97.56 107 ALA A C 1
ATOM 834 O O . ALA A 1 107 ? -15.953 11.171 22.535 1.00 97.56 107 ALA A O 1
ATOM 835 N N . GLY A 1 108 ? -14.485 10.087 23.819 1.00 97.31 108 GLY A N 1
ATOM 836 C CA . GLY A 1 108 ? -14.907 10.659 25.097 1.00 97.31 108 GLY A CA 1
ATOM 837 C C . GLY A 1 108 ? -16.037 9.903 25.795 1.00 97.31 108 GLY A C 1
ATOM 838 O O . GLY A 1 108 ? -16.223 10.110 26.992 1.00 97.31 108 GLY A O 1
ATOM 839 N N . GLN A 1 109 ? -16.738 8.998 25.105 1.00 96.50 109 GLN A N 1
ATOM 840 C CA . GLN A 1 109 ? -17.800 8.189 25.705 1.00 96.50 109 GLN A CA 1
ATOM 841 C C . GLN A 1 109 ? -17.251 7.232 26.773 1.00 96.50 109 GLN A C 1
ATOM 843 O O . GLN A 1 109 ? -16.259 6.531 26.559 1.00 96.50 109 GLN A O 1
ATOM 848 N N . ASP A 1 110 ? -17.933 7.177 27.916 1.00 95.88 110 ASP A N 1
ATOM 849 C CA . ASP A 1 110 ? -17.664 6.213 28.982 1.00 95.88 110 ASP A CA 1
ATOM 850 C C . ASP A 1 110 ? -18.362 4.887 28.678 1.00 95.88 110 ASP A C 1
ATOM 852 O O . ASP A 1 110 ? -19.470 4.612 29.134 1.00 95.88 110 ASP A O 1
ATOM 856 N N . ARG A 1 111 ? -17.695 4.070 27.862 1.00 93.50 111 ARG A N 1
ATOM 857 C CA . ARG A 1 111 ? -18.120 2.712 27.520 1.00 93.50 111 ARG A CA 1
ATOM 858 C C . ARG A 1 111 ? -16.938 1.754 27.555 1.00 93.50 111 ARG A C 1
ATOM 860 O O . ARG A 1 111 ? -15.802 2.141 27.274 1.00 93.50 111 ARG A O 1
ATOM 867 N N . THR A 1 112 ? -17.218 0.502 27.884 1.00 93.50 112 THR A N 1
ATOM 868 C CA . THR A 1 112 ? -16.217 -0.565 27.870 1.00 93.50 112 THR A CA 1
ATOM 869 C C . THR A 1 112 ? -15.893 -0.944 26.421 1.00 93.50 112 THR A C 1
ATOM 871 O O . THR A 1 112 ? -16.825 -1.272 25.688 1.00 93.50 112 THR A O 1
ATOM 874 N N . PRO A 1 113 ? -14.617 -0.902 25.989 1.00 93.94 113 PRO A N 1
ATOM 875 C CA . PRO A 1 113 ? -14.226 -1.397 24.674 1.00 93.94 113 PRO A CA 1
ATOM 876 C C . PRO A 1 113 ? -14.537 -2.885 24.512 1.00 93.94 113 PRO A C 1
ATOM 878 O O . PRO A 1 113 ? -14.256 -3.676 25.415 1.00 93.94 113 PRO A O 1
ATOM 881 N N . GLY A 1 114 ? -15.086 -3.252 23.360 1.00 94.94 114 GLY A N 1
ATOM 882 C CA . GLY A 1 114 ? -15.190 -4.631 22.915 1.00 94.94 114 GLY A CA 1
ATOM 883 C C . GLY A 1 114 ? -13.976 -5.044 22.087 1.00 94.94 114 GLY A C 1
ATOM 884 O O . GLY A 1 114 ? -13.029 -4.279 21.870 1.00 94.94 114 GLY A O 1
ATOM 885 N N . THR A 1 115 ? -14.018 -6.284 21.613 1.00 96.31 115 THR A N 1
ATOM 886 C CA . THR A 1 115 ? -13.067 -6.823 20.640 1.00 96.31 115 THR A CA 1
ATOM 887 C C . THR A 1 115 ? -13.823 -7.361 19.442 1.00 96.31 115 THR A C 1
ATOM 889 O O . THR A 1 115 ? -14.847 -8.025 19.609 1.00 96.31 115 THR A O 1
ATOM 892 N N . ASP A 1 116 ? -13.303 -7.123 18.247 1.00 94.25 116 ASP A N 1
ATOM 893 C CA . ASP A 1 116 ? -13.853 -7.704 17.032 1.00 94.25 116 ASP A CA 1
ATOM 894 C C . ASP A 1 116 ? -13.460 -9.185 16.856 1.00 94.25 116 ASP A C 1
ATOM 896 O O . ASP A 1 116 ? -12.792 -9.795 17.696 1.00 94.25 116 ASP A O 1
ATOM 900 N N . GLN A 1 117 ? -13.868 -9.771 15.728 1.00 95.56 117 GLN A N 1
ATOM 901 C CA . GLN A 1 117 ? -13.571 -11.163 15.368 1.00 95.56 117 GLN A CA 1
ATOM 902 C C . GLN A 1 117 ? -12.072 -11.488 15.241 1.00 95.56 117 GLN A C 1
ATOM 904 O O . GLN A 1 117 ? -11.704 -12.660 15.238 1.00 95.56 117 GLN A O 1
ATOM 909 N N . TYR A 1 118 ? -11.208 -10.477 15.132 1.00 94.81 118 TYR A N 1
ATOM 910 C CA . TYR A 1 118 ? -9.760 -10.635 15.039 1.00 94.81 118 TYR A CA 1
ATOM 911 C C . TYR A 1 118 ? -9.051 -10.358 16.374 1.00 94.81 118 TYR A C 1
ATOM 913 O O . TYR A 1 118 ? -7.821 -10.342 16.427 1.00 94.81 118 TYR A O 1
ATOM 921 N N . GLY A 1 119 ? -9.811 -10.127 17.451 1.00 95.19 119 GLY A N 1
ATOM 922 C CA . GLY A 1 119 ? -9.278 -9.772 18.765 1.00 95.19 119 GLY A CA 1
ATOM 923 C C . GLY A 1 119 ? -8.781 -8.327 18.854 1.00 95.19 119 GLY A C 1
ATOM 924 O O . GLY A 1 119 ? -8.046 -7.991 19.784 1.00 95.19 119 GLY A O 1
ATOM 925 N N . MET A 1 120 ? -9.154 -7.467 17.903 1.00 95.06 120 MET A N 1
ATOM 926 C CA . MET A 1 120 ? -8.752 -6.064 17.887 1.00 95.06 120 MET A CA 1
ATOM 927 C C . MET A 1 120 ? -9.773 -5.206 18.637 1.00 95.06 120 MET A C 1
ATOM 929 O O . MET A 1 120 ? -10.971 -5.472 18.547 1.00 95.06 120 MET A O 1
ATOM 933 N N . PRO A 1 121 ? -9.343 -4.162 19.369 1.00 95.06 121 PRO A N 1
ATOM 934 C CA . PRO A 1 121 ? -10.277 -3.290 20.070 1.00 95.06 121 PRO A CA 1
ATOM 935 C C . PRO A 1 121 ? -11.189 -2.574 19.068 1.00 95.06 121 PRO A C 1
ATOM 937 O O . PRO A 1 121 ? -10.698 -2.002 18.092 1.00 95.06 121 PRO A O 1
ATOM 940 N N . ASP A 1 122 ? -12.494 -2.566 19.328 1.00 96.06 122 ASP A N 1
ATOM 941 C CA . ASP A 1 122 ? -13.487 -1.835 18.523 1.00 96.06 122 ASP A CA 1
ATOM 942 C C . ASP A 1 122 ? -13.601 -0.351 18.919 1.00 96.06 122 ASP A C 1
ATOM 944 O O . ASP A 1 122 ? -14.192 0.452 18.200 1.00 96.06 122 ASP A O 1
ATOM 948 N N . PHE A 1 123 ? -13.010 0.030 20.056 1.00 97.00 123 PHE A N 1
ATOM 949 C CA . PHE A 1 123 ? -13.144 1.353 20.650 1.00 97.00 123 PHE A CA 1
ATOM 950 C C . PHE A 1 123 ? -11.947 1.736 21.518 1.00 97.00 123 PHE A C 1
ATOM 952 O O . PHE A 1 123 ? -11.313 0.904 22.165 1.00 97.00 123 PHE A O 1
ATOM 959 N N . ASP A 1 124 ? -11.674 3.034 21.609 1.00 96.12 124 ASP A N 1
ATOM 960 C CA . ASP A 1 124 ? -10.794 3.619 22.620 1.00 96.12 124 ASP A CA 1
ATOM 961 C C . ASP A 1 124 ? -11.369 4.978 23.035 1.00 96.12 124 ASP A C 1
ATOM 963 O O . ASP A 1 124 ? -11.638 5.823 22.186 1.00 96.12 124 ASP A O 1
ATOM 967 N N . LYS A 1 125 ? -11.535 5.228 24.342 1.00 97.06 125 LYS A N 1
ATOM 968 C CA . LYS A 1 125 ? -12.127 6.480 24.852 1.00 97.06 125 LYS A CA 1
ATOM 969 C C . LYS A 1 125 ? -11.446 7.733 24.293 1.00 97.06 125 LYS A C 1
ATOM 971 O O . LYS A 1 125 ? -12.105 8.744 24.090 1.00 97.06 125 LYS A O 1
ATOM 976 N N . LYS A 1 126 ? -10.141 7.705 24.027 1.00 96.75 126 LYS A N 1
ATOM 977 C CA . LYS A 1 126 ? -9.402 8.856 23.487 1.00 96.75 126 LYS A CA 1
ATOM 978 C C . LYS A 1 126 ? -9.529 8.994 21.973 1.00 96.75 126 LYS A C 1
ATOM 980 O O . LYS A 1 126 ? -9.051 9.988 21.443 1.00 96.75 126 LYS A O 1
ATOM 985 N N . LYS A 1 127 ? -10.080 7.998 21.280 1.00 96.19 127 LYS A N 1
ATOM 986 C CA . LYS A 1 127 ? -9.976 7.862 19.824 1.00 96.19 127 LYS A CA 1
ATOM 987 C C . LYS A 1 127 ? -11.312 7.603 19.129 1.00 96.19 127 LYS A C 1
ATOM 989 O O . LYS A 1 127 ? -11.428 7.953 17.965 1.00 96.19 127 LYS A O 1
ATOM 994 N N . GLY A 1 128 ? -12.307 7.054 19.812 1.00 97.25 128 GLY A N 1
ATOM 995 C CA . GLY A 1 128 ? -13.577 6.654 19.217 1.00 97.25 128 GLY A CA 1
ATOM 996 C C . GLY A 1 128 ? -13.550 5.220 18.694 1.00 97.25 128 GLY A C 1
ATOM 997 O O . GLY A 1 128 ? -12.788 4.389 19.194 1.00 97.25 128 GLY A O 1
ATOM 998 N N . ASP A 1 129 ? -14.414 4.939 17.726 1.00 97.50 129 ASP A N 1
ATOM 999 C CA . ASP A 1 129 ? -14.660 3.605 17.181 1.00 97.50 129 ASP A CA 1
ATOM 1000 C C . ASP A 1 129 ? -13.674 3.221 16.065 1.00 97.50 129 ASP A C 1
ATOM 1002 O O . ASP A 1 129 ? -13.198 4.073 15.302 1.00 97.50 129 ASP A O 1
ATOM 1006 N N . PHE A 1 130 ? -13.423 1.918 15.927 1.00 96.88 130 PHE A N 1
ATOM 1007 C CA . PHE A 1 130 ? -12.591 1.321 14.886 1.00 96.88 130 PHE A CA 1
ATOM 1008 C C . PHE A 1 130 ? -13.287 0.145 14.209 1.00 96.88 130 PHE A C 1
ATOM 1010 O O . PHE A 1 130 ? -13.969 -0.646 14.854 1.00 96.88 130 PHE A O 1
ATOM 1017 N N . GLY A 1 131 ? -12.983 -0.043 12.927 1.00 96.44 131 GLY A N 1
ATOM 1018 C CA . GLY A 1 131 ? -13.188 -1.321 12.255 1.00 96.44 131 GLY A CA 1
ATOM 1019 C C . GLY A 1 131 ? -11.897 -1.834 11.660 1.00 96.44 131 GLY A C 1
ATOM 1020 O O . GLY A 1 131 ? -11.058 -1.050 11.205 1.00 96.44 131 GLY A O 1
ATOM 1021 N N . TRP A 1 132 ? -11.759 -3.153 11.647 1.00 97.12 132 TRP A N 1
ATOM 1022 C CA . TRP A 1 132 ? -10.565 -3.832 11.174 1.00 97.12 132 TRP A CA 1
ATOM 1023 C C . TRP A 1 132 ? -10.889 -4.809 10.049 1.00 97.12 132 TRP A C 1
ATOM 1025 O O . TRP A 1 132 ? -12.020 -5.271 9.903 1.00 97.12 132 TRP A O 1
ATOM 1035 N N . GLY A 1 133 ? -9.876 -5.108 9.245 1.00 96.50 133 GLY A N 1
ATOM 1036 C CA . GLY A 1 133 ? -9.927 -6.092 8.174 1.00 96.50 133 GLY A CA 1
ATOM 1037 C C . GLY A 1 133 ? -8.630 -6.885 8.128 1.00 96.50 133 GLY A C 1
ATOM 1038 O O . GLY A 1 133 ? -7.567 -6.360 8.453 1.00 96.50 133 GLY A O 1
ATOM 1039 N N . LYS A 1 134 ? -8.717 -8.149 7.729 1.00 96.62 134 LYS A N 1
ATOM 1040 C CA . LYS A 1 134 ? -7.580 -9.041 7.486 1.00 96.62 134 LYS A CA 1
ATOM 1041 C C . LYS A 1 134 ? -7.779 -9.693 6.119 1.00 96.62 134 LYS A C 1
ATOM 1043 O O . LYS A 1 134 ? -8.928 -9.918 5.746 1.00 96.62 134 LYS A O 1
ATOM 1048 N N . ASP A 1 135 ? -6.689 -9.974 5.406 1.00 97.00 135 ASP A N 1
ATOM 1049 C CA . ASP A 1 135 ? -6.719 -10.561 4.060 1.00 97.00 135 ASP A CA 1
ATOM 1050 C C . ASP A 1 135 ? -7.600 -9.724 3.115 1.00 97.00 135 ASP A C 1
ATOM 1052 O O . ASP A 1 135 ? -8.568 -10.199 2.523 1.00 97.00 135 ASP A O 1
ATOM 1056 N N . VAL A 1 136 ? -7.308 -8.423 3.049 1.00 97.50 136 VAL A N 1
ATOM 1057 C CA . VAL A 1 136 ? -8.163 -7.429 2.394 1.00 97.50 136 VAL A CA 1
ATOM 1058 C C . VAL A 1 136 ? -7.734 -7.242 0.943 1.00 97.50 136 VAL A C 1
ATOM 1060 O O . VAL A 1 136 ? -6.553 -7.034 0.668 1.00 97.50 136 VAL A O 1
ATOM 1063 N N . ALA A 1 137 ? -8.693 -7.271 0.015 1.00 97.94 137 ALA A N 1
ATOM 1064 C CA . ALA A 1 137 ? -8.449 -6.924 -1.382 1.00 97.94 137 ALA A CA 1
ATOM 1065 C C . ALA A 1 137 ? -8.247 -5.402 -1.538 1.00 97.94 137 ALA A C 1
ATOM 1067 O O . ALA A 1 137 ? -9.038 -4.631 -0.979 1.00 97.94 137 ALA A O 1
ATOM 1068 N N . PRO A 1 138 ? -7.229 -4.942 -2.290 1.00 97.31 138 PRO A N 1
ATOM 1069 C CA . PRO A 1 138 ? -7.046 -3.524 -2.571 1.00 97.31 138 PRO A CA 1
ATOM 1070 C C . PRO A 1 138 ? -8.244 -2.907 -3.301 1.00 97.31 138 PRO A C 1
ATOM 1072 O O . PRO A 1 138 ? -8.961 -3.569 -4.052 1.00 97.31 138 PRO A O 1
ATOM 1075 N N . ALA A 1 139 ? -8.426 -1.600 -3.119 1.00 96.38 139 ALA A N 1
ATOM 1076 C CA . ALA A 1 139 ? -9.250 -0.814 -4.025 1.00 96.38 139 ALA A CA 1
ATOM 1077 C C . ALA A 1 139 ? -8.417 -0.431 -5.254 1.00 96.38 139 ALA A C 1
ATOM 1079 O O . ALA A 1 139 ? -7.278 0.011 -5.116 1.00 96.38 139 ALA A O 1
ATOM 1080 N N . TYR A 1 140 ? -9.009 -0.559 -6.436 1.00 97.06 140 TYR A N 1
ATOM 1081 C CA . TYR A 1 140 ? -8.351 -0.276 -7.708 1.00 97.06 140 TYR A CA 1
ATOM 1082 C C . TYR A 1 140 ? -8.792 1.077 -8.261 1.00 97.06 140 TYR A C 1
ATOM 1084 O O . TYR A 1 140 ? -9.985 1.398 -8.261 1.00 97.06 140 TYR A O 1
ATOM 1092 N N . ALA A 1 141 ? -7.839 1.873 -8.737 1.00 97.06 141 ALA A N 1
ATOM 1093 C CA . ALA A 1 141 ? -8.093 3.182 -9.319 1.00 97.06 141 ALA A CA 1
ATOM 1094 C C . ALA A 1 141 ? -6.986 3.538 -10.310 1.00 97.06 141 ALA A C 1
ATOM 1096 O O . ALA A 1 141 ? -5.839 3.159 -10.109 1.00 97.06 141 ALA A O 1
ATOM 1097 N N . TRP A 1 142 ? -7.328 4.315 -11.336 1.00 97.44 142 TRP A N 1
ATOM 1098 C CA . TRP A 1 142 ? -6.333 4.877 -12.243 1.00 97.44 142 TRP A CA 1
ATOM 1099 C C . TRP A 1 142 ? -5.343 5.758 -11.482 1.00 97.44 142 TRP A C 1
ATOM 1101 O O . TRP A 1 142 ? -5.752 6.622 -10.701 1.00 97.44 142 TRP A O 1
ATOM 1111 N N . TYR A 1 143 ? -4.057 5.527 -11.727 1.00 95.25 143 TYR A N 1
ATOM 1112 C CA . TYR A 1 143 ? -2.952 6.247 -11.120 1.00 95.25 143 TYR A CA 1
ATOM 1113 C C . TYR A 1 143 ? -1.869 6.553 -12.157 1.00 95.25 143 TYR A C 1
ATOM 1115 O O . TYR A 1 143 ? -1.311 5.642 -12.764 1.00 95.25 143 TYR A O 1
ATOM 1123 N N . ASP A 1 144 ? -1.562 7.834 -12.347 1.00 92.88 144 ASP A N 1
ATOM 1124 C CA . ASP A 1 144 ? -0.552 8.339 -13.290 1.00 92.88 144 ASP A CA 1
ATOM 1125 C C . ASP A 1 144 ? 0.792 8.689 -12.621 1.00 92.88 144 ASP A C 1
ATOM 1127 O O . ASP A 1 144 ? 1.625 9.391 -13.200 1.00 92.88 144 ASP A O 1
ATOM 1131 N N . GLY A 1 145 ? 0.982 8.249 -11.373 1.00 90.81 145 GLY A N 1
ATOM 1132 C CA . GLY A 1 145 ? 2.132 8.598 -10.540 1.00 90.81 145 GLY A CA 1
ATOM 1133 C C . GLY A 1 145 ? 1.923 9.838 -9.667 1.00 90.81 145 GLY A C 1
ATOM 1134 O O . GLY A 1 145 ? 2.737 10.081 -8.775 1.00 90.81 145 GLY A O 1
ATOM 1135 N N . ARG A 1 146 ? 0.846 10.608 -9.872 1.00 92.00 146 ARG A N 1
ATOM 1136 C CA . ARG A 1 146 ? 0.526 11.797 -9.073 1.00 92.00 146 ARG A CA 1
ATOM 1137 C C . ARG A 1 146 ? -0.681 11.573 -8.185 1.00 92.00 146 ARG A C 1
ATOM 1139 O O . ARG A 1 146 ? -1.594 10.806 -8.488 1.00 92.00 146 ARG A O 1
ATOM 1146 N N . SER A 1 147 ? -0.726 12.307 -7.086 1.00 92.75 147 SER A N 1
ATOM 1147 C CA . SER A 1 147 ? -1.849 12.278 -6.157 1.00 92.75 147 SER A CA 1
ATOM 1148 C C . SER A 1 147 ? -2.390 13.676 -5.895 1.00 92.75 147 SER A C 1
ATOM 1150 O O . SER A 1 147 ? -1.693 14.686 -5.985 1.00 92.75 147 SER A O 1
ATOM 1152 N N . GLY A 1 148 ? -3.680 13.737 -5.591 1.00 92.62 148 GLY A N 1
ATOM 1153 C CA . GLY A 1 148 ? -4.262 14.888 -4.930 1.00 92.62 148 GLY A CA 1
ATOM 1154 C C . GLY A 1 148 ? -4.245 14.701 -3.420 1.00 92.62 148 GLY A C 1
ATOM 1155 O O . GLY A 1 148 ? -4.300 13.576 -2.913 1.00 92.62 148 GLY A O 1
ATOM 1156 N N . GLN A 1 149 ? -4.178 15.825 -2.722 1.00 92.38 149 GLN A N 1
ATOM 1157 C CA . GLN A 1 149 ? -4.126 15.909 -1.275 1.00 92.38 149 GLN A CA 1
ATOM 1158 C C . GLN A 1 149 ? -4.991 17.085 -0.827 1.00 92.38 149 GLN A C 1
ATOM 1160 O O . GLN A 1 149 ? -4.935 18.160 -1.419 1.00 92.38 149 GLN A O 1
ATOM 1165 N N . TYR A 1 150 ? -5.742 16.884 0.250 1.00 92.44 150 TYR A N 1
ATOM 1166 C CA . TYR A 1 150 ? -6.355 17.964 1.008 1.00 92.44 150 TYR A CA 1
ATOM 1167 C C . TYR A 1 150 ? -5.288 18.704 1.825 1.00 92.44 150 TYR A C 1
ATOM 1169 O O . TYR A 1 150 ? -4.555 18.086 2.610 1.00 92.44 150 TYR A O 1
ATOM 1177 N N . LEU A 1 151 ? -5.231 20.026 1.687 1.00 92.81 151 LEU A N 1
ATOM 1178 C CA . LEU A 1 151 ? -4.378 20.901 2.482 1.00 92.81 151 LEU A CA 1
ATOM 1179 C C . LEU A 1 151 ? -5.184 21.627 3.558 1.00 92.81 151 LEU A C 1
ATOM 1181 O O . LEU A 1 151 ? -6.391 21.845 3.456 1.00 92.81 151 LEU A O 1
ATOM 1185 N N . LEU A 1 152 ? -4.502 22.007 4.639 1.00 93.31 152 LEU A N 1
ATOM 1186 C CA . LEU A 1 152 ? -5.133 22.765 5.710 1.00 93.31 152 LEU A CA 1
ATOM 1187 C C . LEU A 1 152 ? -5.666 24.097 5.164 1.00 93.31 152 LEU A C 1
ATOM 1189 O O . LEU A 1 152 ? -4.891 24.937 4.719 1.00 93.31 152 LEU A O 1
ATOM 1193 N N . GLY A 1 153 ? -6.980 24.292 5.272 1.00 94.69 153 GLY A N 1
ATOM 1194 C CA . GLY A 1 153 ? -7.667 25.493 4.800 1.00 94.69 153 GLY A CA 1
ATOM 1195 C C . GLY A 1 153 ? -8.449 25.289 3.504 1.00 94.69 153 GLY A C 1
ATOM 1196 O O . GLY A 1 153 ? -9.257 26.155 3.170 1.00 94.69 153 GLY A O 1
ATOM 1197 N N . ASP A 1 154 ? -8.275 24.155 2.818 1.00 95.31 154 ASP A N 1
ATOM 1198 C CA . ASP A 1 154 ? -9.095 23.823 1.656 1.00 95.31 154 ASP A CA 1
ATOM 1199 C C . ASP A 1 154 ? -10.578 23.707 2.057 1.00 95.31 154 ASP A C 1
ATOM 1201 O O . ASP A 1 154 ? -10.909 23.226 3.149 1.00 95.31 154 ASP A O 1
ATOM 1205 N N . PRO A 1 155 ? -11.507 24.152 1.194 1.00 93.88 155 PRO A N 1
ATOM 1206 C CA . PRO A 1 155 ? -12.925 24.060 1.486 1.00 93.88 155 PRO A CA 1
ATOM 1207 C C . PRO A 1 155 ? -13.374 22.597 1.528 1.00 93.88 155 PRO A C 1
ATOM 1209 O O . PRO A 1 155 ? -12.986 21.777 0.698 1.00 93.88 155 PRO A O 1
ATOM 1212 N N . VAL A 1 156 ? -14.266 22.290 2.467 1.00 94.25 156 VAL A N 1
ATOM 1213 C CA . VAL A 1 156 ? -14.943 20.992 2.555 1.00 94.25 156 VAL A CA 1
ATOM 1214 C C . VAL A 1 156 ? -16.444 21.187 2.430 1.00 94.25 156 VAL A C 1
ATOM 1216 O O . VAL A 1 156 ? -16.995 22.171 2.925 1.00 94.25 156 VAL A O 1
ATOM 1219 N N . THR A 1 157 ? -17.124 20.239 1.792 1.00 92.50 157 THR A N 1
ATOM 1220 C CA . THR A 1 157 ? -18.586 20.242 1.696 1.00 92.50 157 THR A CA 1
ATOM 1221 C C . THR A 1 157 ? -19.176 19.434 2.854 1.00 92.50 157 THR A C 1
ATOM 1223 O O . THR A 1 157 ? -18.971 18.217 2.911 1.00 92.50 157 THR A O 1
ATOM 1226 N N . PRO A 1 158 ? -19.917 20.062 3.789 1.00 89.56 158 PRO A N 1
ATOM 1227 C CA . PRO A 1 158 ? -20.550 19.341 4.887 1.00 89.56 158 PRO A CA 1
ATOM 1228 C C . PRO A 1 158 ? -21.479 18.233 4.379 1.00 89.56 158 PRO A C 1
ATOM 1230 O O . PRO A 1 158 ? -22.218 18.418 3.415 1.00 89.56 158 PRO A O 1
ATOM 1233 N N . GLY A 1 159 ? -21.447 17.075 5.038 1.00 90.38 159 GLY A N 1
ATOM 1234 C CA . GLY A 1 159 ? -22.269 15.917 4.670 1.00 90.38 159 GLY A CA 1
ATOM 1235 C C . GLY A 1 159 ? -21.739 15.090 3.494 1.00 90.38 159 GLY A C 1
ATOM 1236 O O . GLY A 1 159 ? -22.302 14.035 3.212 1.00 90.38 159 GLY A O 1
ATOM 1237 N N . GLN A 1 160 ? -20.651 15.510 2.841 1.00 93.06 160 GLN A N 1
ATOM 1238 C CA . GLN A 1 160 ? -19.956 14.715 1.829 1.00 93.06 160 GLN A CA 1
ATOM 1239 C C . GLN A 1 160 ? -18.651 14.130 2.377 1.00 93.06 160 GLN A C 1
ATOM 1241 O O . GLN A 1 160 ? -18.048 14.659 3.312 1.00 93.06 160 GLN A O 1
ATOM 1246 N N . VAL A 1 161 ? -18.207 13.018 1.787 1.00 93.19 161 VAL A N 1
ATOM 1247 C CA . VAL A 1 161 ? -16.904 12.428 2.107 1.00 93.19 161 VAL A CA 1
ATOM 1248 C C . VAL A 1 161 ? -15.809 13.317 1.526 1.00 93.19 161 VAL A C 1
ATOM 1250 O O . VAL A 1 161 ? -15.676 13.427 0.308 1.00 93.19 161 VAL A O 1
ATOM 1253 N N . ASN A 1 162 ? -15.001 13.921 2.395 1.00 93.69 162 ASN A N 1
ATOM 1254 C CA . ASN A 1 162 ? -13.805 14.640 1.975 1.00 93.69 162 ASN A CA 1
ATOM 1255 C C . ASN A 1 162 ? -12.664 13.647 1.714 1.00 93.69 162 ASN A C 1
ATOM 1257 O O . ASN A 1 162 ? -12.226 12.943 2.629 1.00 93.69 162 ASN A O 1
ATOM 1261 N N . ARG A 1 163 ? -12.168 13.584 0.476 1.00 92.44 163 ARG A N 1
ATOM 1262 C CA . ARG A 1 163 ? -11.010 12.748 0.136 1.00 92.44 163 ARG A CA 1
ATOM 1263 C C . ARG A 1 163 ? -9.757 13.449 0.639 1.00 92.44 163 ARG A C 1
ATOM 1265 O O . ARG A 1 163 ? -9.369 14.474 0.100 1.00 92.44 163 ARG A O 1
ATOM 1272 N N . LEU A 1 164 ? -9.118 12.889 1.663 1.00 92.62 164 LEU A N 1
ATOM 1273 C CA . LEU A 1 164 ? -7.876 13.465 2.182 1.00 92.62 164 LEU A CA 1
ATOM 1274 C C . LEU A 1 164 ? -6.719 13.283 1.203 1.00 92.62 164 LEU A C 1
ATOM 1276 O O . LEU A 1 164 ? -5.904 14.183 1.073 1.00 92.62 164 LEU A O 1
ATOM 1280 N N . ASN A 1 165 ? -6.676 12.137 0.521 1.00 92.38 165 ASN A N 1
ATOM 1281 C CA . ASN A 1 165 ? -5.695 11.803 -0.505 1.00 92.38 165 ASN A CA 1
ATOM 1282 C C . ASN A 1 165 ? -6.362 10.977 -1.597 1.00 9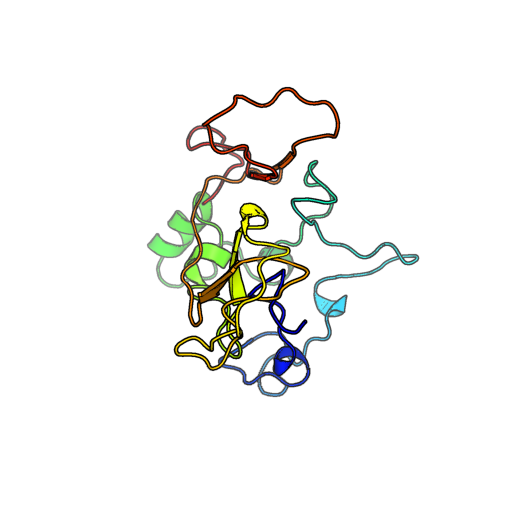2.38 165 ASN A C 1
ATOM 1284 O O . ASN A 1 165 ? -7.271 10.192 -1.307 1.00 92.38 165 ASN A O 1
ATOM 1288 N N . TRP A 1 166 ? -5.910 11.127 -2.838 1.00 93.75 166 TRP A N 1
ATOM 1289 C CA . TRP A 1 166 ? -6.411 10.322 -3.943 1.00 93.75 166 TRP A CA 1
ATOM 1290 C C . TRP A 1 166 ? -5.408 10.159 -5.080 1.00 93.75 166 TRP A C 1
ATOM 1292 O O . TRP A 1 166 ? -4.644 11.087 -5.335 1.00 93.75 166 TRP A O 1
ATOM 1302 N N . PRO A 1 167 ? -5.426 9.021 -5.795 1.00 94.88 167 PRO A N 1
ATOM 1303 C CA . PRO A 1 167 ? -4.679 8.892 -7.040 1.00 94.88 167 PRO A CA 1
ATOM 1304 C C . PRO A 1 167 ? -5.2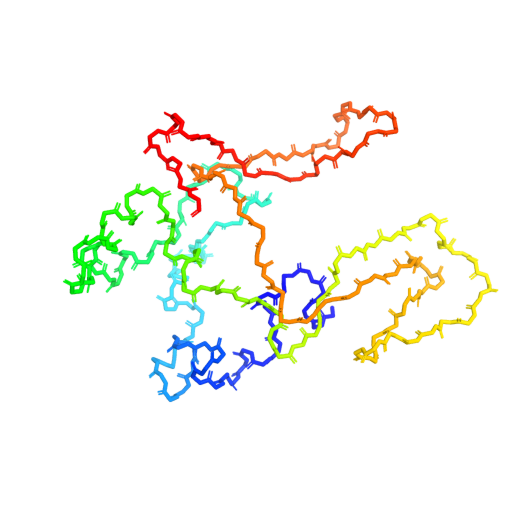79 9.809 -8.114 1.00 94.88 167 PRO A C 1
ATOM 1306 O O . PRO A 1 167 ? -6.500 10.008 -8.156 1.00 94.88 167 PRO A O 1
ATOM 1309 N N . GLN A 1 168 ? -4.421 10.395 -8.947 1.00 94.62 168 GLN A N 1
ATOM 1310 C CA . GLN A 1 168 ? -4.813 11.106 -10.162 1.00 94.62 168 GLN A CA 1
ATOM 1311 C C . GLN A 1 168 ? -4.622 10.218 -11.387 1.00 94.62 168 GLN A C 1
ATOM 1313 O O . GLN A 1 168 ? -3.841 9.276 -11.364 1.00 94.62 168 GLN A O 1
ATOM 1318 N N . GLY A 1 169 ? -5.317 10.562 -12.464 1.00 94.69 169 GLY A N 1
ATOM 1319 C CA . GLY A 1 169 ? -5.351 9.778 -13.687 1.00 94.69 169 GLY A CA 1
ATOM 1320 C C . GLY A 1 169 ? -6.747 9.236 -13.947 1.00 94.69 169 GLY A C 1
ATOM 1321 O O . GLY A 1 169 ? -7.609 9.169 -13.066 1.00 94.69 169 GLY A O 1
ATOM 1322 N N . ASP A 1 170 ? -6.966 8.870 -15.195 1.00 96.69 170 ASP A N 1
ATOM 1323 C CA . ASP A 1 170 ? -8.173 8.224 -15.671 1.00 96.69 170 ASP A CA 1
ATOM 1324 C C . ASP A 1 170 ? -7.809 7.317 -16.850 1.00 96.69 170 ASP A C 1
ATOM 1326 O O . ASP A 1 170 ? -6.642 7.182 -17.210 1.00 96.69 170 ASP A O 1
ATOM 1330 N N . ARG A 1 171 ? -8.815 6.675 -17.441 1.00 96.31 171 ARG A N 1
ATOM 1331 C CA . ARG A 1 171 ? -8.630 5.745 -18.556 1.00 96.31 171 ARG A CA 1
ATOM 1332 C C . ARG A 1 171 ? -7.997 6.390 -19.797 1.00 96.31 171 ARG A C 1
ATOM 1334 O O . ARG A 1 171 ? -7.392 5.677 -20.592 1.00 96.31 171 ARG A O 1
ATOM 1341 N N . GLU A 1 172 ? -8.198 7.687 -19.999 1.00 96.75 172 GLU A N 1
ATOM 1342 C CA . GLU A 1 172 ? -7.724 8.416 -21.176 1.00 96.75 172 GLU A CA 1
ATOM 1343 C C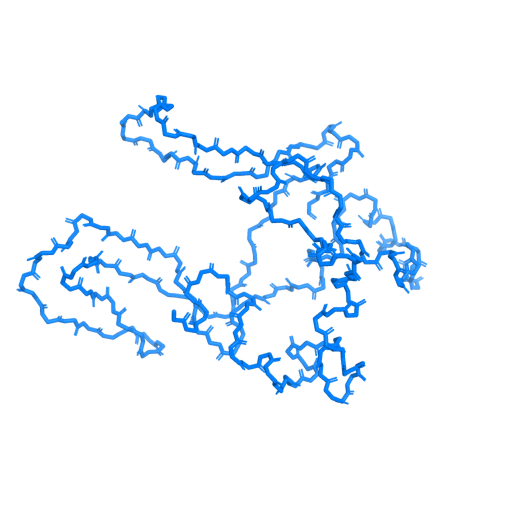 . GLU A 1 172 ? -6.315 9.005 -20.958 1.00 96.75 172 GLU A C 1
ATOM 1345 O O . GLU A 1 172 ? -5.651 9.379 -21.927 1.00 96.75 172 GLU A O 1
ATOM 1350 N N . ASP A 1 173 ? -5.814 9.057 -19.715 1.00 95.62 173 ASP A N 1
ATOM 1351 C CA . ASP A 1 173 ? -4.416 9.401 -19.437 1.00 95.62 173 ASP A CA 1
ATOM 1352 C C . ASP A 1 173 ? -3.498 8.229 -19.807 1.00 95.62 173 ASP A C 1
ATOM 1354 O O . ASP A 1 173 ? -3.426 7.218 -19.113 1.00 95.62 173 ASP A O 1
ATOM 1358 N N . ALA A 1 174 ? -2.731 8.392 -20.886 1.00 94.31 174 ALA A N 1
ATOM 1359 C CA . ALA A 1 174 ? -1.797 7.382 -21.384 1.00 94.31 174 ALA A CA 1
ATOM 1360 C C . ALA A 1 174 ? -0.687 6.986 -20.387 1.00 94.31 174 ALA A C 1
ATOM 1362 O O . ALA A 1 174 ? 0.015 6.002 -20.617 1.00 94.31 174 ALA A O 1
ATOM 1363 N N . ARG A 1 175 ? -0.488 7.753 -19.307 1.00 91.88 175 ARG A N 1
ATOM 1364 C CA . ARG A 1 175 ? 0.454 7.423 -18.226 1.00 91.88 175 ARG A CA 1
ATOM 1365 C C . ARG A 1 175 ? -0.212 6.654 -17.089 1.00 91.88 175 ARG A C 1
ATOM 1367 O O . ARG A 1 175 ? 0.499 6.079 -16.269 1.00 91.88 175 ARG A O 1
ATOM 1374 N N . ALA A 1 176 ? -1.541 6.672 -17.008 1.00 95.56 176 ALA A N 1
ATOM 1375 C CA . ALA A 1 176 ? -2.264 6.044 -15.923 1.00 95.56 176 ALA A CA 1
ATOM 1376 C C . ALA A 1 176 ? -2.393 4.535 -16.132 1.00 95.56 176 ALA A C 1
ATOM 1378 O O . ALA A 1 176 ? -2.674 4.048 -17.228 1.00 95.56 176 ALA A O 1
ATOM 1379 N N . LYS A 1 177 ? -2.238 3.796 -15.036 1.00 96.31 177 LYS A N 1
ATOM 1380 C CA . LYS A 1 177 ? -2.575 2.372 -14.946 1.00 96.31 177 LYS A CA 1
ATOM 1381 C C . LYS A 1 177 ? -3.482 2.131 -13.748 1.00 96.31 177 LYS A C 1
ATOM 1383 O O . LYS A 1 177 ? -3.561 2.981 -12.862 1.00 96.31 177 LYS A O 1
ATOM 1388 N N . ILE A 1 178 ? -4.172 0.994 -13.748 1.00 96.19 178 ILE A N 1
ATOM 1389 C CA . ILE A 1 178 ? -4.941 0.499 -12.595 1.00 96.19 178 ILE A CA 1
ATOM 1390 C C . ILE A 1 178 ? -4.040 -0.261 -11.629 1.00 96.19 178 ILE A C 1
ATOM 1392 O O . ILE A 1 178 ? -3.379 -1.227 -12.081 1.00 96.19 178 ILE A O 1
#

Radius of gyration: 19.18 Å; chains: 1; bounding box: 46×44×53 Å

Foldseek 3Di:
DAQAPPLLGGPCLVAPDCVSPQCCHPVHVVDDPCVQQPADPNRTADDDQAPHQPQPRHGAPCVPDPCCRDPPNVVSVLSQAAHPCLVVVQFGNAPHKYWPDFDQPQAQDPDDWDADPRRHTQADNHTGGTDIDHRDGDDDDKALSGKDADDPPDDDDPPDDDDRMGGDDDPPPSSIHD

pLDDT: mean 93.56, std 5.0, range [63.25, 97.94]